Protein AF-S8DL87-F1 (afdb_monomer_lite)

Organism: NCBI:txid192259

InterPro domains:
  IPR036410 Heat shock protein DnaJ, cysteine-rich domain superfamily [SSF57938] (1-53)

Sequence (53 aa):
CNICKGIGYYACKLCNGNGTIKWSPLHDPVFINPCVCPTCSGFKVQRCLNCVG

Radius of gyration: 14.05 Å; chains: 1; bounding box: 33×14×37 Å

Foldseek 3Di:
DVVCPPPQKDFDPQCSLQQWDFDDPDPDDPDTDTDGDPQCSSVRMHGDPVPPD

Secondary structure (DSSP, 8-state):
-TTTTTSSEEE-TTTTTSSEEE--SSSS-S--PEEEPTTTTTSSEEE-GGG--

pLDDT: mean 87.3, std 8.2, range [54.94, 95.44]

Structure (mmCIF, N/CA/C/O backbone):
data_AF-S8DL87-F1
#
_entry.id   AF-S8DL87-F1
#
loop_
_atom_site.group_PDB
_atom_site.id
_atom_site.type_symbol
_atom_site.label_atom_id
_atom_site.label_alt_id
_atom_site.label_comp_id
_atom_site.label_asym_id
_atom_site.label_entity_id
_atom_site.label_seq_id
_atom_site.pdbx_PDB_ins_code
_atom_site.Cartn_x
_atom_site.Cartn_y
_atom_site.Cartn_z
_atom_site.occupancy
_atom_site.B_iso_or_equiv
_atom_site.auth_seq_id
_atom_site.auth_comp_id
_atom_site.auth_asym_id
_atom_site.auth_atom_id
_atom_site.pdbx_PDB_model_num
ATOM 1 N N . CYS A 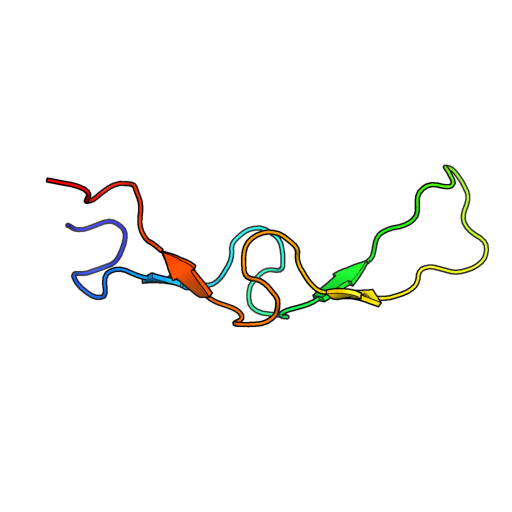1 1 ? -17.603 -1.894 12.751 1.00 76.19 1 CYS A N 1
ATOM 2 C CA . CYS A 1 1 ? -17.547 -2.079 11.286 1.00 76.19 1 CYS A CA 1
ATOM 3 C C . CYS A 1 1 ? -17.022 -3.470 10.936 1.00 76.19 1 CYS A C 1
ATOM 5 O O . CYS A 1 1 ? -15.891 -3.788 11.301 1.00 76.19 1 CYS A O 1
ATOM 7 N N . ASN A 1 2 ? -17.819 -4.292 10.242 1.00 81.75 2 ASN A N 1
ATOM 8 C CA . ASN A 1 2 ? -17.473 -5.695 9.956 1.00 81.75 2 ASN A CA 1
ATOM 9 C C . ASN A 1 2 ? -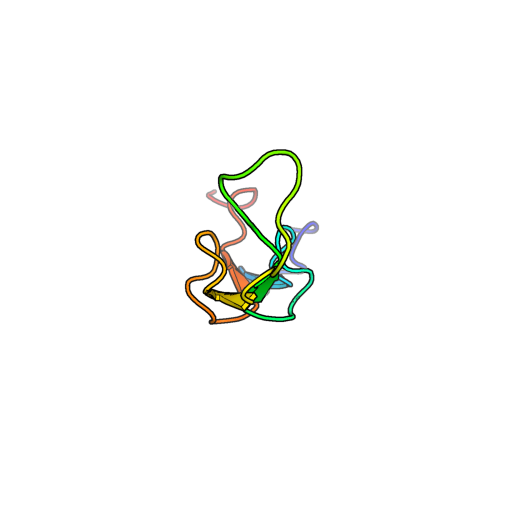16.317 -5.845 8.955 1.00 81.75 2 ASN A C 1
ATOM 11 O O . ASN A 1 2 ? -15.537 -6.787 9.053 1.00 81.75 2 ASN A O 1
ATOM 15 N N . ILE A 1 3 ? -16.152 -4.882 8.044 1.00 82.44 3 ILE A N 1
ATOM 16 C CA . ILE A 1 3 ? -15.180 -4.950 6.941 1.00 82.44 3 ILE A CA 1
ATOM 17 C C . ILE A 1 3 ? -13.726 -4.991 7.435 1.00 82.44 3 ILE A C 1
ATOM 19 O O . ILE A 1 3 ? -12.922 -5.755 6.914 1.00 82.44 3 ILE A O 1
ATOM 23 N N . CYS A 1 4 ? -13.383 -4.207 8.456 1.00 83.81 4 CYS A N 1
ATOM 24 C CA . CYS A 1 4 ? -12.055 -4.214 9.085 1.00 83.81 4 CYS A CA 1
ATOM 25 C C . CYS A 1 4 ? -12.090 -4.706 10.535 1.00 83.81 4 CYS A C 1
ATOM 27 O O . CYS A 1 4 ? -11.176 -4.417 11.301 1.00 83.81 4 CYS A O 1
ATOM 29 N N . LYS A 1 5 ? -13.148 -5.437 10.920 1.00 85.31 5 LYS A N 1
ATOM 30 C CA . LYS A 1 5 ? -13.289 -6.084 12.238 1.00 85.31 5 LYS A CA 1
ATOM 31 C C . LYS A 1 5 ? -13.010 -5.153 13.434 1.00 85.31 5 LYS A C 1
ATOM 33 O O . LYS A 1 5 ? -12.472 -5.584 14.443 1.00 85.31 5 LYS A O 1
ATOM 38 N N . GLY A 1 6 ? -13.324 -3.862 13.304 1.00 83.88 6 GLY A N 1
ATOM 39 C CA . GLY A 1 6 ? -13.056 -2.851 14.339 1.00 83.88 6 GLY A CA 1
ATOM 40 C C . GLY A 1 6 ? -11.599 -2.374 14.471 1.00 83.88 6 GLY A C 1
ATOM 41 O O . GLY A 1 6 ? -11.350 -1.469 15.252 1.00 83.88 6 GLY A O 1
ATOM 42 N N . ILE A 1 7 ? -10.652 -2.903 13.686 1.00 88.38 7 ILE A N 1
ATOM 43 C CA . ILE A 1 7 ? -9.217 -2.548 13.747 1.00 88.38 7 ILE A CA 1
ATOM 44 C C . ILE A 1 7 ? -8.940 -1.176 13.104 1.00 88.38 7 ILE A C 1
ATOM 46 O O . ILE A 1 7 ? -7.958 -0.512 13.417 1.00 88.38 7 ILE A O 1
ATOM 50 N N . GLY A 1 8 ? -9.793 -0.742 12.170 1.00 87.69 8 GLY A N 1
ATOM 51 C CA . GLY A 1 8 ? -9.636 0.534 11.458 1.00 87.69 8 GLY A CA 1
ATOM 52 C C . GLY A 1 8 ? -8.612 0.509 10.316 1.00 87.69 8 GLY A C 1
ATOM 53 O O . GLY A 1 8 ? -8.520 1.474 9.558 1.00 87.69 8 GLY A O 1
ATOM 54 N N . TYR A 1 9 ? -7.914 -0.611 10.124 1.00 89.19 9 TYR A N 1
ATOM 55 C CA . TYR A 1 9 ? -6.966 -0.840 9.036 1.00 89.19 9 TYR A CA 1
ATOM 56 C C . TYR A 1 9 ? -7.177 -2.224 8.418 1.00 89.19 9 TYR A C 1
ATOM 58 O O . TYR A 1 9 ? -7.690 -3.137 9.067 1.00 89.19 9 TYR A O 1
ATOM 66 N N . TYR A 1 10 ? -6.777 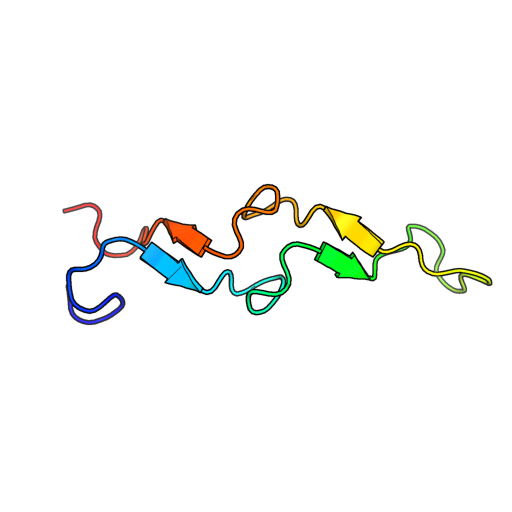-2.386 7.161 1.00 90.38 10 TYR A N 1
ATOM 67 C CA . TYR A 1 10 ? -6.672 -3.684 6.495 1.00 90.38 10 TYR A CA 1
ATOM 68 C C . TYR A 1 10 ? -5.354 -3.779 5.716 1.00 90.38 10 TYR A C 1
ATOM 70 O O . TYR A 1 10 ? -4.721 -2.761 5.428 1.00 90.38 10 TYR A O 1
ATOM 78 N N . ALA A 1 11 ? -4.921 -4.998 5.383 1.00 92.81 11 ALA A N 1
ATOM 79 C CA . ALA A 1 11 ? -3.733 -5.212 4.556 1.00 92.81 11 ALA A CA 1
ATOM 80 C C . ALA A 1 11 ? -3.882 -4.482 3.214 1.00 92.81 11 ALA A C 1
ATOM 82 O O . ALA A 1 11 ? -4.917 -4.596 2.560 1.00 92.81 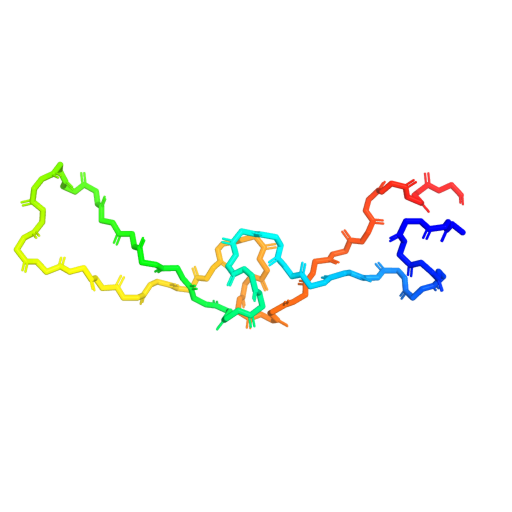11 ALA A O 1
ATOM 83 N N . CYS A 1 12 ? -2.865 -3.719 2.813 1.00 93.69 12 CYS A N 1
ATOM 84 C CA . CYS A 1 12 ? -2.932 -2.882 1.622 1.00 93.69 12 CYS A CA 1
ATOM 85 C C . CYS A 1 12 ? -3.308 -3.723 0.401 1.00 93.69 12 CYS A C 1
ATOM 87 O O . CYS A 1 12 ? -2.554 -4.614 0.015 1.00 93.69 12 CYS A O 1
ATOM 89 N N . LYS A 1 13 ? -4.458 -3.426 -0.214 1.00 91.75 13 LYS A N 1
ATOM 90 C CA . LYS A 1 13 ? -4.999 -4.236 -1.313 1.00 91.75 13 LYS A CA 1
ATOM 91 C C . LYS A 1 13 ? -4.163 -4.128 -2.587 1.00 91.75 13 LYS A C 1
ATOM 93 O O . LYS A 1 13 ? -4.099 -5.086 -3.341 1.00 91.75 13 LYS A O 1
ATOM 98 N N . LEU A 1 14 ? -3.501 -2.986 -2.804 1.00 93.19 14 LEU A N 1
ATOM 99 C CA . LEU A 1 14 ? -2.700 -2.750 -4.008 1.00 93.19 14 LEU A CA 1
ATOM 100 C C . LEU A 1 14 ? -1.413 -3.585 -4.020 1.00 93.19 14 LEU A C 1
ATOM 102 O O . LEU A 1 14 ? -1.098 -4.216 -5.020 1.00 93.19 14 LEU A O 1
ATOM 106 N N . CYS A 1 15 ? -0.664 -3.590 -2.915 1.00 95.00 15 CYS A N 1
ATOM 107 C CA . CYS A 1 15 ? 0.579 -4.363 -2.810 1.00 95.00 15 CYS A CA 1
ATOM 108 C C . CYS A 1 15 ? 0.403 -5.703 -2.090 1.00 95.00 15 CYS A C 1
ATOM 110 O O . CYS A 1 15 ? 1.394 -6.365 -1.802 1.00 95.00 15 CYS A O 1
ATOM 112 N N . ASN A 1 16 ? -0.830 -6.073 -1.746 1.00 94.00 16 ASN A N 1
ATOM 113 C CA . ASN A 1 16 ? -1.175 -7.257 -0.961 1.00 94.00 16 ASN A CA 1
ATOM 114 C C . ASN A 1 16 ? -0.309 -7.431 0.307 1.00 94.00 16 ASN A C 1
ATOM 116 O O . ASN A 1 16 ? 0.167 -8.518 0.618 1.00 94.00 16 ASN A O 1
ATOM 120 N N . GLY A 1 17 ? -0.030 -6.325 1.006 1.00 94.31 17 GLY A N 1
ATOM 121 C CA . GLY A 1 17 ? 0.823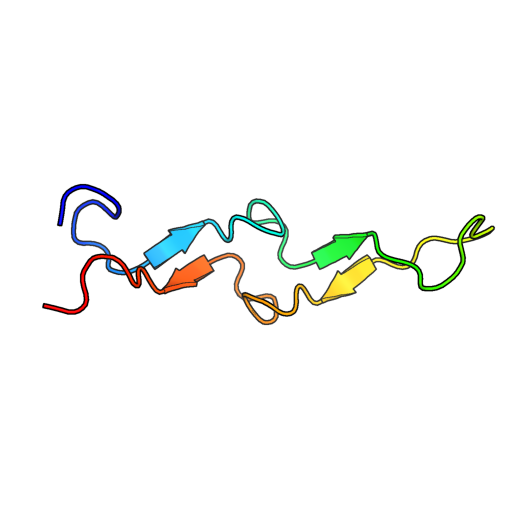 -6.312 2.203 1.00 94.31 17 GLY A CA 1
ATOM 122 C C . GLY A 1 17 ? 2.338 -6.377 1.951 1.00 94.31 17 GLY A C 1
ATOM 123 O O . GLY A 1 17 ? 3.106 -6.371 2.909 1.00 94.31 17 GLY A O 1
ATOM 124 N N . ASN A 1 18 ? 2.801 -6.373 0.698 1.00 94.50 18 ASN A N 1
ATOM 125 C CA . ASN A 1 18 ? 4.231 -6.448 0.379 1.00 94.50 18 ASN A CA 1
ATOM 126 C C . ASN A 1 18 ? 4.969 -5.109 0.593 1.00 94.50 18 ASN A C 1
ATOM 128 O O . ASN A 1 18 ? 6.187 -5.064 0.726 1.00 94.50 18 ASN A O 1
ATOM 132 N N . GLY A 1 19 ? 4.236 -3.992 0.636 1.00 94.94 19 GLY A N 1
ATOM 133 C CA . GLY A 1 19 ? 4.792 -2.640 0.801 1.00 94.94 19 GLY A CA 1
ATOM 134 C C . GLY A 1 19 ? 5.405 -2.054 -0.477 1.00 94.94 19 GLY A C 1
ATOM 135 O O . GLY A 1 19 ? 5.499 -0.835 -0.598 1.00 94.94 19 GLY A O 1
ATOM 136 N N . THR A 1 20 ? 5.717 -2.891 -1.463 1.00 95.06 20 THR A N 1
ATOM 137 C CA . THR A 1 20 ? 6.199 -2.498 -2.790 1.00 95.06 20 THR A CA 1
ATOM 138 C C . THR A 1 20 ? 5.322 -3.079 -3.896 1.00 95.06 20 THR A C 1
ATOM 140 O O . THR A 1 20 ? 4.621 -4.073 -3.698 1.00 95.06 20 THR A O 1
ATOM 143 N N . ILE A 1 21 ? 5.344 -2.439 -5.063 1.00 93.94 21 ILE A N 1
ATOM 144 C CA . ILE A 1 21 ? 4.706 -2.919 -6.288 1.00 93.94 21 ILE A CA 1
ATOM 145 C C . ILE A 1 21 ? 5.744 -3.021 -7.399 1.00 93.94 21 ILE A C 1
ATOM 147 O O . ILE A 1 21 ? 6.685 -2.234 -7.468 1.00 93.94 21 ILE A O 1
ATOM 151 N N . LYS A 1 22 ? 5.557 -3.998 -8.278 1.00 90.75 22 LYS A N 1
ATOM 152 C CA . LYS A 1 22 ? 6.308 -4.103 -9.523 1.00 90.75 22 LYS A CA 1
ATOM 153 C C . LYS A 1 22 ? 5.601 -3.236 -10.554 1.00 90.75 22 LYS A C 1
ATOM 155 O O . LYS A 1 22 ? 4.479 -3.551 -10.938 1.00 90.75 22 LYS A O 1
ATOM 160 N N . TRP A 1 23 ? 6.223 -2.132 -10.942 1.00 85.69 23 TRP A N 1
ATOM 161 C CA . TRP A 1 23 ? 5.641 -1.202 -11.899 1.00 85.69 23 TRP A CA 1
ATOM 162 C C . TRP A 1 23 ? 6.721 -0.662 -12.829 1.00 85.69 23 TRP A C 1
ATOM 164 O O . TRP A 1 23 ? 7.871 -0.491 -12.424 1.00 85.69 23 TRP A O 1
ATOM 174 N N . SER A 1 24 ? 6.342 -0.409 -14.077 1.00 81.25 24 SER A N 1
ATOM 175 C CA . SER A 1 24 ? 7.181 0.286 -15.042 1.00 81.25 24 SER A CA 1
ATOM 176 C C . SER A 1 24 ? 6.317 1.174 -15.935 1.00 81.25 24 SER A C 1
ATOM 178 O O . SER A 1 24 ? 5.219 0.753 -16.306 1.00 81.25 24 SER A O 1
ATOM 180 N N . PRO A 1 25 ? 6.789 2.380 -16.297 1.00 82.44 25 PRO A N 1
ATOM 181 C CA . PRO A 1 25 ? 6.102 3.232 -17.264 1.00 82.44 25 PRO A CA 1
ATOM 182 C C . PRO A 1 25 ? 6.232 2.719 -18.706 1.00 82.44 25 PRO A C 1
ATOM 184 O O . PRO A 1 25 ? 5.504 3.178 -19.581 1.00 82.44 25 PRO A O 1
ATOM 187 N N . LEU A 1 26 ? 7.170 1.805 -18.972 1.00 85.75 26 LEU A N 1
ATOM 188 C CA . LEU A 1 26 ? 7.373 1.217 -20.294 1.00 85.75 26 LEU A CA 1
ATOM 189 C C . LEU A 1 26 ? 6.400 0.055 -20.507 1.00 85.75 26 LEU A C 1
ATOM 191 O O . LEU A 1 26 ? 6.191 -0.738 -19.592 1.00 85.75 26 LEU A O 1
ATOM 195 N N . HIS A 1 27 ? 5.849 -0.058 -21.720 1.00 79.81 27 HIS A N 1
ATOM 196 C CA . HIS A 1 27 ? 4.968 -1.169 -22.097 1.00 79.81 27 HIS A CA 1
ATOM 197 C C . HIS A 1 27 ? 5.710 -2.515 -22.069 1.00 79.81 27 HIS A C 1
ATOM 199 O O . HIS A 1 27 ? 5.212 -3.468 -21.479 1.00 79.81 27 HIS A O 1
ATOM 205 N N . ASP A 1 28 ? 6.942 -2.537 -22.590 1.00 83.19 28 ASP A N 1
ATOM 206 C CA . ASP A 1 28 ? 7.849 -3.691 -22.572 1.00 83.19 28 ASP A CA 1
ATOM 207 C C . ASP A 1 28 ? 9.147 -3.349 -21.830 1.00 83.19 28 ASP A C 1
ATOM 209 O O . ASP A 1 28 ? 10.172 -3.009 -22.432 1.00 83.19 28 ASP A O 1
ATOM 213 N N . PRO A 1 29 ? 9.119 -3.361 -20.490 1.00 82.62 29 PRO A N 1
ATOM 214 C CA . PRO A 1 29 ? 10.290 -3.040 -19.704 1.00 82.62 29 PRO A CA 1
ATOM 215 C C . PRO A 1 29 ? 11.277 -4.207 -19.686 1.00 82.62 29 PRO A C 1
ATOM 217 O O . PRO A 1 29 ? 10.964 -5.297 -19.218 1.00 82.62 29 PRO A O 1
ATOM 220 N N . VAL A 1 30 ? 12.523 -3.936 -20.077 1.00 85.56 30 VAL A N 1
ATOM 221 C CA . VAL A 1 30 ? 13.650 -4.871 -19.886 1.00 85.56 30 VAL A CA 1
ATOM 222 C C . VAL A 1 30 ? 13.906 -5.131 -18.393 1.00 85.56 30 VAL A C 1
ATOM 224 O O . VAL A 1 30 ? 14.394 -6.190 -18.007 1.00 85.56 30 VAL A O 1
ATOM 227 N N . PHE A 1 31 ? 13.548 -4.172 -17.534 1.00 80.81 31 PHE A N 1
ATOM 228 C CA . PHE A 1 31 ? 13.699 -4.269 -16.090 1.00 80.81 31 PHE A CA 1
ATOM 229 C C . PHE A 1 31 ? 12.483 -3.695 -15.361 1.00 80.81 31 PHE A C 1
ATOM 231 O O . PHE A 1 31 ? 12.011 -2.603 -15.677 1.00 80.81 31 PHE A O 1
ATOM 238 N N . ILE A 1 32 ? 11.997 -4.418 -14.351 1.00 83.00 32 ILE A N 1
ATOM 239 C CA . ILE A 1 32 ? 10.880 -3.986 -13.507 1.00 83.00 32 ILE A CA 1
ATOM 240 C C . ILE A 1 32 ? 11.419 -3.705 -12.110 1.00 83.00 32 ILE A C 1
ATOM 242 O O . ILE A 1 32 ? 11.736 -4.632 -11.361 1.00 83.00 32 ILE A O 1
ATOM 246 N N . ASN A 1 33 ? 11.505 -2.423 -11.752 1.00 82.69 33 ASN A N 1
ATOM 247 C CA . ASN A 1 33 ? 12.007 -2.022 -10.445 1.00 82.69 33 ASN A CA 1
ATOM 248 C C . ASN A 1 33 ? 10.870 -2.081 -9.405 1.00 82.69 33 ASN A C 1
ATOM 250 O O . ASN A 1 33 ? 9.776 -1.573 -9.668 1.00 82.69 33 ASN A O 1
ATOM 254 N N . PRO A 1 34 ? 11.076 -2.690 -8.225 1.00 88.69 34 PRO A N 1
ATOM 255 C CA . PRO A 1 34 ? 10.108 -2.592 -7.144 1.00 88.69 34 PRO A CA 1
ATOM 256 C C . PRO A 1 34 ? 10.031 -1.141 -6.654 1.00 88.69 34 PRO A C 1
ATOM 258 O O . PRO A 1 34 ? 11.003 -0.579 -6.155 1.00 88.69 34 PRO A O 1
ATOM 261 N N . CYS A 1 35 ? 8.855 -0.536 -6.779 1.00 92.19 35 CYS A N 1
ATOM 262 C CA . CYS A 1 35 ? 8.563 0.800 -6.275 1.00 92.19 35 CYS A CA 1
ATOM 263 C C . CYS A 1 35 ? 7.835 0.706 -4.935 1.00 92.19 35 CYS A C 1
ATOM 265 O O . CYS A 1 35 ? 7.083 -0.240 -4.691 1.00 92.19 35 CYS A O 1
ATOM 267 N N . VAL A 1 36 ? 8.006 1.705 -4.068 1.00 95.12 36 VAL A N 1
ATOM 268 C CA . VAL A 1 36 ? 7.195 1.823 -2.847 1.00 95.12 36 VAL A CA 1
ATOM 269 C C . VAL A 1 36 ? 5.723 1.930 -3.239 1.00 95.12 36 VAL A C 1
ATOM 271 O O . VAL A 1 36 ? 5.360 2.692 -4.132 1.00 95.12 36 VAL A O 1
ATOM 274 N N . CYS A 1 37 ? 4.868 1.145 -2.583 1.00 95.12 37 CYS A N 1
ATOM 275 C CA . CYS A 1 37 ? 3.441 1.144 -2.869 1.00 95.12 37 CYS A CA 1
ATOM 276 C C . C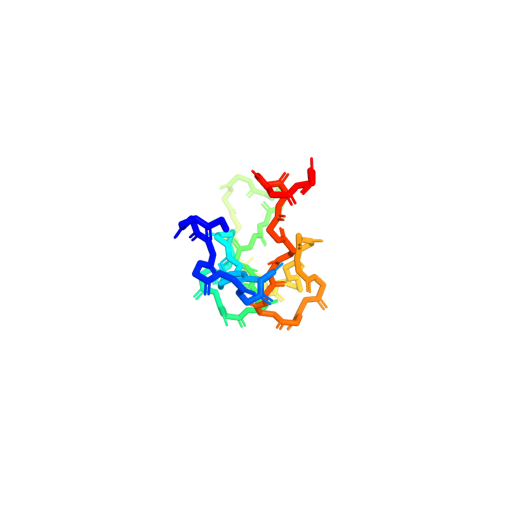YS A 1 37 ? 2.847 2.523 -2.537 1.00 95.12 37 CYS A C 1
ATOM 278 O O . CYS A 1 37 ? 2.886 2.914 -1.367 1.00 95.12 37 CYS A O 1
ATOM 280 N N . PRO A 1 38 ? 2.254 3.237 -3.511 1.00 93.31 38 PRO A N 1
ATOM 281 C CA . PRO A 1 38 ? 1.795 4.610 -3.306 1.00 93.31 38 PRO A CA 1
ATOM 282 C C . PRO A 1 38 ? 0.594 4.690 -2.362 1.00 93.31 38 PRO A C 1
ATOM 284 O O . PRO A 1 38 ? 0.390 5.693 -1.693 1.00 93.31 38 PRO A O 1
ATOM 287 N N . THR A 1 39 ? -0.206 3.626 -2.266 1.00 92.00 39 THR A N 1
ATOM 288 C CA . THR A 1 39 ? -1.451 3.659 -1.489 1.00 92.00 39 THR A CA 1
ATOM 289 C C . THR A 1 39 ? -1.263 3.317 -0.012 1.00 92.00 39 THR A C 1
ATOM 291 O O . THR A 1 39 ? -2.157 3.569 0.788 1.00 92.00 39 THR A O 1
ATOM 294 N N . CYS A 1 40 ? -0.138 2.711 0.366 1.00 94.81 40 CYS A N 1
ATOM 295 C CA . CYS A 1 40 ? 0.203 2.496 1.774 1.00 94.81 40 CYS A CA 1
ATOM 296 C C . CYS A 1 40 ? 1.554 3.094 2.152 1.00 94.81 40 CYS A C 1
ATOM 298 O O . CYS A 1 40 ? 2.028 2.801 3.239 1.00 94.81 40 CYS A O 1
ATOM 300 N N . SER A 1 41 ? 2.217 3.827 1.256 1.00 94.94 41 SER A N 1
ATOM 301 C CA . SER A 1 41 ? 3.555 4.404 1.454 1.00 94.94 41 SER A CA 1
ATOM 302 C C . SER A 1 41 ? 4.567 3.432 2.081 1.00 94.94 41 SER A C 1
ATOM 304 O O . SER A 1 41 ? 5.345 3.805 2.949 1.00 94.94 41 SER A O 1
ATOM 306 N N . GLY A 1 42 ? 4.514 2.149 1.703 1.00 94.62 42 GLY A N 1
ATOM 307 C CA . GLY A 1 42 ? 5.371 1.102 2.279 1.00 94.62 42 GLY A CA 1
ATOM 308 C C . GLY A 1 42 ? 4.936 0.515 3.633 1.00 94.62 42 GLY A C 1
ATOM 309 O O . GLY A 1 42 ? 5.450 -0.533 4.012 1.00 94.62 42 GLY A O 1
ATOM 310 N N . PHE A 1 43 ? 3.935 1.077 4.321 1.00 95.31 43 PHE A N 1
ATOM 311 C CA . PHE A 1 43 ? 3.447 0.611 5.633 1.00 95.31 43 PHE A CA 1
ATOM 312 C C . PHE A 1 43 ? 2.668 -0.711 5.603 1.00 95.31 43 PHE A C 1
ATOM 314 O O . PHE A 1 43 ? 2.277 -1.217 6.650 1.00 95.31 43 PHE A O 1
ATOM 321 N N . LYS A 1 44 ? 2.424 -1.284 4.416 1.00 95.44 44 LYS A N 1
ATOM 322 C CA . LYS A 1 44 ? 1.747 -2.582 4.201 1.00 95.44 44 LYS A CA 1
ATOM 323 C C . LYS A 1 44 ? 0.270 -2.630 4.613 1.00 95.44 44 LYS A C 1
ATOM 325 O O . LYS A 1 44 ? -0.421 -3.582 4.260 1.00 95.44 44 LYS A O 1
ATOM 330 N N . VAL A 1 45 ? -0.245 -1.595 5.270 1.00 94.19 45 VAL A N 1
ATOM 331 C CA . VAL A 1 45 ? -1.646 -1.458 5.687 1.00 94.19 45 VAL A CA 1
ATOM 332 C C . VAL A 1 45 ? -2.275 -0.191 5.116 1.00 94.19 45 VAL A C 1
ATOM 334 O O . VAL A 1 45 ? -1.593 0.785 4.819 1.00 94.19 45 VAL A O 1
ATOM 337 N N . GLN A 1 46 ? -3.590 -0.217 4.943 1.00 91.06 46 GLN A N 1
ATOM 338 C CA . GLN A 1 46 ? -4.404 0.907 4.494 1.00 91.06 46 GLN A CA 1
ATOM 339 C C . GLN A 1 46 ? -5.493 1.190 5.514 1.00 91.06 46 GLN A C 1
ATOM 341 O O . GLN A 1 46 ? -6.025 0.270 6.141 1.00 91.06 46 GLN A O 1
ATOM 346 N N . ARG A 1 47 ? -5.843 2.469 5.663 1.00 88.19 47 ARG A N 1
ATOM 347 C CA . ARG A 1 47 ? -6.945 2.873 6.530 1.00 88.19 47 ARG A CA 1
ATOM 348 C C . ARG A 1 47 ? -8.266 2.382 5.950 1.00 88.19 47 ARG A C 1
ATOM 350 O O . ARG A 1 47 ? -8.520 2.462 4.750 1.00 88.19 47 ARG A O 1
ATOM 357 N N . CYS A 1 48 ? -9.113 1.878 6.828 1.00 87.88 48 CYS A N 1
ATOM 358 C CA . CYS A 1 48 ? -10.428 1.391 6.480 1.00 87.88 48 CYS A CA 1
ATOM 359 C C . CYS A 1 48 ? -11.393 2.566 6.291 1.00 87.88 48 CYS A C 1
ATOM 361 O O . CYS A 1 48 ? -11.911 3.111 7.261 1.00 87.88 48 CYS A O 1
ATOM 363 N N . LEU A 1 49 ? -11.624 2.961 5.037 1.00 83.56 49 LEU A N 1
ATOM 364 C CA . LEU A 1 49 ? -12.481 4.109 4.701 1.00 83.56 49 LEU A CA 1
ATOM 365 C C . LEU A 1 49 ? -13.982 3.783 4.699 1.00 83.56 49 LEU A C 1
ATOM 367 O O . LEU A 1 49 ? -14.805 4.686 4.710 1.00 83.56 49 LEU A O 1
ATOM 371 N N . ASN A 1 50 ? -14.354 2.503 4.752 1.00 75.81 50 ASN A N 1
ATOM 372 C CA . ASN A 1 50 ? -15.761 2.075 4.794 1.00 75.81 50 ASN A CA 1
ATOM 373 C C . ASN A 1 50 ? -16.429 2.274 6.163 1.00 75.81 50 ASN A C 1
ATOM 375 O O . ASN A 1 50 ? -17.586 1.913 6.344 1.00 75.81 50 ASN A O 1
ATOM 379 N N . CYS A 1 51 ? -15.680 2.762 7.148 1.00 69.75 51 CYS A N 1
ATOM 380 C CA . CYS A 1 51 ? -16.124 2.867 8.533 1.00 69.75 51 CYS A CA 1
ATOM 381 C C . CYS A 1 51 ? -15.922 4.283 9.072 1.00 69.75 51 CYS A C 1
ATOM 383 O O . CYS A 1 51 ? -15.744 4.460 10.272 1.00 69.75 51 CYS A O 1
ATOM 385 N N . VAL A 1 52 ? -15.870 5.271 8.175 1.00 64.44 52 VAL A N 1
ATOM 386 C CA . VAL A 1 52 ? -15.909 6.682 8.550 1.00 64.44 52 VAL A CA 1
ATOM 387 C C . VAL A 1 52 ? -17.373 6.997 8.856 1.00 64.44 52 VAL A C 1
ATOM 389 O O . VAL A 1 52 ? -18.145 7.339 7.966 1.00 64.44 52 VAL A O 1
ATOM 392 N N . GLY A 1 53 ? -17.749 6.736 10.104 1.00 54.94 53 GLY A N 1
ATOM 393 C CA . GLY A 1 53 ? -19.079 6.898 10.678 1.00 54.94 53 GLY A CA 1
ATOM 394 C C . GLY A 1 53 ? -18.986 6.690 12.175 1.00 54.94 53 GLY A C 1
ATOM 395 O O . GLY A 1 53 ? -18.547 5.583 12.563 1.00 54.94 53 GLY A O 1
#

=== Feature glossary ===
Feature key, reading from the visual/contextual features back to the raw sequence:

Rendered structure images. Structure images are PyMOL renders from six orthogonal camera directions. Cartoon representation draws helices as coils and strands as arrows; sticks shows the backbone as bonds; surface shows the solvent-excluded envelope. Rainbow coloring maps sequence position to hue (blue→red, N→C); chain coloring assigns a distinct color per polypeptide.

Contact-map, Ramachandran, and PAE plots. Three diagnostic plots accompany the record. The Cα contact map visualizes the tertiary structure as a 2D adjacency matrix (8 Å cutoff, sequence-local contacts suppressed). The Ramachandran plot shows the distribution of backbone (φ, ψ) torsions, with points in the α and β basins reflecting secondary structure content. The PAE plot shows AlphaFold's inter-residue confidence as a color matrix.

InterPro / GO / CATH / organism. The annotation block draws on four external resources. InterPro: which protein families and domains the sequence belongs to. GO: standardized terms for what the protein does, what process it participates in, and where in the cell it acts. CATH: which structural fold it has in the CATH hierarchy. Organism: the species of origin.

Nearest PDB structures. Structural nearest neighbors (via Foldseek easy-search vs the PDB). Reported per hit: target PDB id, E-value, and alignment TM-score. A TM-score above ~0.5 is the conventional threshold for 'same fold'.

Predicted aligned error. Predicted aligned error is AlphaFold's pairwise confidence. Unlike pLDDT (per-residue), PAE is per-residue-pair and captures whether two parts of the structure are correctly placed relative to each other. Units are ångströms of expected positional error.

Solvent-accessible surface area. SASA measures how much of the protein is reachable by solvent. It is computed by rolling a water-sized probe over the atomic surface and summing the exposed area (Å²). Per-residue SASA distinguishes core (buried, low SASA) from surface (exposed, high SASA) residues; total SASA is a whole-molecule size measure.

B-factor. Crystallographic B-factors measure how much each atom's electron density is smeared out, in Å². They rise in mobile loops and surface residues and fall in the buried interior. In AlphaFold models this column is repurposed to hold pLDDT instead.

pLDDT. For AlphaFold models, the B-factor field carries pLDDT — the model's own estimate of local accuracy on a 0–100 scale. Regions with pLDDT<50 should be treated as essentially unmodeled; they often correspond to intrinsically disordered segments.

Backbone torsions (φ/ψ). φ (phi) and ψ (psi) are the two rotatable backbone dihedrals per residue: φ is the C(i-1)–N–Cα–C torsion, ψ is the N–Cα–C–N(i+1) torsion, both in degrees on (−180°, 180°]. α-helical residues cluster near (−60°, −45°); β-strand residues near (−120°, +130°). A Ramachandran plot is simply a scatter of (φ, ψ) for every residue.

Radius of gyration, Cα contacts, bounding box. Radius of gyration (Rg) is the root-mean-square distance of Cα atoms from their centroid — a single number for overall size and compactness. A globular domain of N residues has Rg ≈ 2.2·N^0.38 Å; an extended or disordered chain has a much larger Rg. The Cα contact count is the number of residue pairs whose Cα atoms are within 8 Å and are more than four positions apart in sequence — a standard proxy for tertiary packing density. The bounding box is the smallest axis-aligned box enclosing all Cα atoms.

Secondary structure (3-state, P-SEA). Three-state secondary structure (P-SEA) collapses the eight DSSP classes into helix (a), strand (b), and coil (c). P-SEA assigns these from Cα geometry alone — distances and angles — without requiring backbone oxygens, so it works on any Cα trace.

Secondary structure (8-state, DSSP). Secondary structure is the local, repeating backbone conformation. DSSP classifies it into eight states by reading the hydrogen-bond network: three helix types (H, G, I), two β types (E, B), two non-regular types (T, S), and unstructured coil (-).

Foldseek 3Di. The Foldseek 3Di string encodes local tertiary geometry as a 20-letter alphabet — one character per residue — derived from the relative positions of nearby Cα atoms. Unlike the amino-acid sequence, 3Di is a direct function of the 3D structure, so two proteins with the same fold have similar 3Di strings even at low sequence identity.

mmCIF coordinates. Structure coordinates are given as an mmCIF _atom_site loop: one row per atom with element, residue name, chain id, sequence number, and x/y/z position in Å. Only the four main-chain atoms per residue are included here; side chains are omitted to keep the record compact.

Sequence. This is the polypeptide sequence — one letter per residue, N-terminus first. Length ranges from a few dozen residues for small domains to over a thousand for large multi-domain proteins.